Protein AF-A0A7H9SU81-F1 (afdb_monomer)

Sequence (92 aa):
DQSGSDLPESQRRRQLDRLDREEAFYQFVNNLSDEDYRLMRDNNLLGTPGEVTQDELFSRLQQIKDGPEQQNNVTGTESAEDPVEQPESSED

Nearest PDB structures (foldseek):
  5nr6-assembly1_A  TM=2.287E-01  e=1.546E+00  Dictyostelium discoideum
  2rn7-assembly1_A  TM=2.466E-01  e=6.315E+00  Shigella flexneri

Mean predicted aligned error: 14.35 Å

Structure (mmCIF, N/CA/C/O backbone):
data_AF-A0A7H9SU81-F1
#
_entry.id   AF-A0A7H9SU81-F1
#
loop_
_atom_site.group_PDB
_atom_site.id
_atom_site.type_symbol
_atom_site.label_atom_id
_atom_site.label_alt_id
_atom_site.label_comp_id
_atom_site.label_asym_id
_atom_site.label_entity_id
_atom_site.label_seq_id
_atom_site.pdbx_PDB_ins_code
_atom_site.Cartn_x
_atom_site.Cartn_y
_atom_site.Cartn_z
_atom_site.occupancy
_atom_site.B_iso_or_equiv
_atom_site.auth_seq_id
_atom_site.auth_comp_id
_atom_site.auth_asym_id
_atom_site.auth_atom_id
_atom_site.pdbx_PDB_model_num
ATOM 1 N N . ASP A 1 1 ? 8.035 8.061 -40.953 1.00 39.72 1 ASP A N 1
ATOM 2 C CA . ASP A 1 1 ? 7.931 6.756 -40.285 1.00 39.72 1 ASP A CA 1
ATOM 3 C C . ASP A 1 1 ? 8.635 6.849 -38.932 1.00 39.72 1 ASP A C 1
ATOM 5 O O . ASP A 1 1 ? 9.848 6.720 -38.874 1.00 39.72 1 ASP A O 1
ATOM 9 N N . GLN A 1 2 ? 7.928 7.274 -37.879 1.00 47.25 2 GLN A N 1
ATOM 10 C CA . GLN A 1 2 ? 8.481 7.410 -36.518 1.00 47.25 2 GLN A CA 1
ATOM 11 C C . GLN A 1 2 ? 7.359 7.174 -35.497 1.00 47.25 2 GLN A C 1
ATOM 13 O O . GLN A 1 2 ? 6.838 8.102 -34.890 1.00 47.25 2 GLN A O 1
ATOM 18 N N . SER A 1 3 ? 6.911 5.929 -35.370 1.00 46.44 3 SER A N 1
ATOM 19 C CA . SER A 1 3 ? 6.031 5.502 -34.279 1.00 46.44 3 SER A CA 1
ATOM 20 C C . SER A 1 3 ? 6.197 3.995 -34.137 1.00 46.44 3 SER A C 1
ATOM 22 O O . SER A 1 3 ? 5.583 3.224 -34.865 1.00 46.44 3 SER A O 1
ATOM 24 N N . GLY A 1 4 ? 7.137 3.563 -33.299 1.00 50.75 4 GLY A N 1
ATOM 25 C CA . GLY A 1 4 ? 7.442 2.134 -33.182 1.00 50.75 4 GLY A CA 1
ATOM 26 C C . GLY A 1 4 ? 8.383 1.727 -32.051 1.00 50.75 4 GLY A C 1
ATOM 27 O O . GLY A 1 4 ? 8.483 0.537 -31.775 1.00 50.75 4 GLY A O 1
ATOM 28 N N . SER A 1 5 ? 9.035 2.670 -31.360 1.00 51.03 5 SER A N 1
ATOM 29 C CA 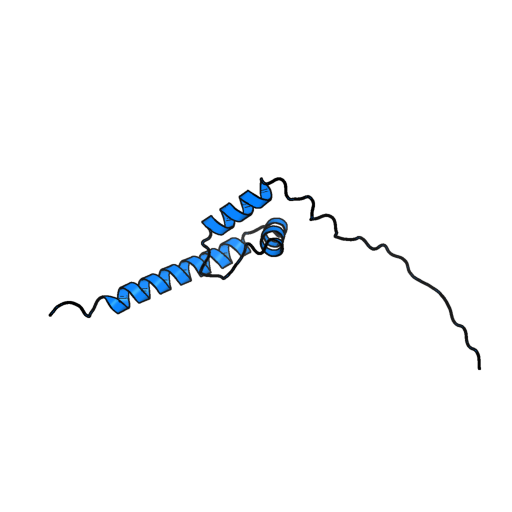. SER A 1 5 ? 10.135 2.339 -30.436 1.00 51.03 5 SER A CA 1
ATOM 30 C C . SER A 1 5 ? 9.860 2.630 -28.954 1.00 51.03 5 SER A C 1
ATOM 32 O O . SER A 1 5 ? 10.656 2.220 -28.116 1.00 51.03 5 SER A O 1
ATOM 34 N N . ASP A 1 6 ? 8.743 3.278 -28.603 1.00 54.22 6 ASP A N 1
ATOM 35 C CA . ASP A 1 6 ? 8.440 3.708 -27.220 1.00 54.22 6 ASP A CA 1
ATOM 36 C C . ASP A 1 6 ? 7.505 2.757 -26.443 1.00 54.22 6 ASP A C 1
ATOM 38 O O . ASP A 1 6 ? 7.257 2.938 -25.244 1.00 54.22 6 ASP A O 1
ATOM 42 N N . LEU A 1 7 ? 6.990 1.708 -27.098 1.00 53.81 7 LEU A N 1
ATOM 43 C CA . LEU A 1 7 ? 6.170 0.681 -26.446 1.00 53.81 7 LEU A CA 1
ATOM 44 C C . LEU A 1 7 ? 6.897 -0.094 -25.322 1.00 53.81 7 LEU A C 1
ATOM 46 O O . LEU A 1 7 ? 6.268 -0.310 -24.284 1.00 53.81 7 LEU A O 1
ATOM 50 N N . PRO A 1 8 ? 8.183 -0.500 -25.437 1.00 62.19 8 PRO A N 1
ATOM 51 C CA . PRO A 1 8 ? 8.822 -1.268 -24.370 1.00 62.19 8 PRO A CA 1
ATOM 52 C C . PRO A 1 8 ? 9.113 -0.421 -23.127 1.00 62.19 8 PRO A C 1
ATOM 54 O O . PRO A 1 8 ? 9.055 -0.946 -22.020 1.00 62.19 8 PRO A O 1
ATOM 57 N N . GLU A 1 9 ? 9.401 0.879 -23.264 1.00 66.88 9 GLU A N 1
ATOM 58 C CA . GLU A 1 9 ? 9.697 1.735 -22.107 1.00 66.88 9 GLU A CA 1
ATOM 59 C C . GLU A 1 9 ? 8.447 2.027 -21.279 1.00 66.88 9 GLU A C 1
ATOM 61 O O . GLU A 1 9 ? 8.488 1.965 -20.054 1.00 66.88 9 GLU A O 1
ATOM 66 N N . SER A 1 10 ? 7.314 2.283 -21.932 1.00 70.12 10 SER A N 1
ATOM 67 C CA . SER A 1 10 ? 6.044 2.512 -21.241 1.00 70.12 10 SER A CA 1
ATOM 68 C C . SER A 1 10 ? 5.503 1.233 -20.589 1.00 70.12 10 SER A C 1
ATOM 70 O O . SER A 1 10 ? 4.952 1.291 -19.490 1.00 70.12 10 SER A O 1
ATOM 72 N N . GLN A 1 11 ? 5.738 0.064 -21.190 1.00 70.50 11 GLN A N 1
ATOM 73 C CA . GLN A 1 11 ? 5.428 -1.228 -20.571 1.00 70.50 11 GLN A CA 1
ATOM 74 C C . GLN A 1 11 ? 6.374 -1.554 -19.399 1.00 70.50 11 GLN A C 1
ATOM 76 O O . GLN A 1 11 ? 5.921 -2.047 -18.366 1.00 70.50 11 GLN A O 1
ATOM 81 N N . ARG A 1 12 ? 7.667 -1.215 -19.520 1.00 77.62 12 ARG A N 1
ATOM 82 C CA . ARG A 1 12 ? 8.666 -1.356 -18.448 1.00 77.62 12 ARG A CA 1
ATOM 83 C C . ARG A 1 12 ? 8.375 -0.419 -17.277 1.00 77.62 12 ARG A C 1
ATOM 85 O O . ARG A 1 12 ? 8.450 -0.861 -16.139 1.00 77.62 12 ARG A O 1
ATOM 92 N N . ARG A 1 13 ? 7.989 0.835 -17.540 1.00 78.62 13 ARG A N 1
ATOM 93 C CA . ARG A 1 13 ? 7.556 1.789 -16.505 1.00 78.62 13 ARG A CA 1
ATOM 94 C C . ARG A 1 13 ? 6.341 1.267 -15.756 1.00 78.62 13 ARG A C 1
ATOM 96 O O . ARG A 1 13 ? 6.410 1.146 -14.549 1.00 78.62 13 ARG A O 1
ATOM 103 N N . ARG A 1 14 ? 5.301 0.802 -16.460 1.00 80.62 14 ARG A N 1
ATOM 104 C CA . ARG A 1 14 ? 4.129 0.183 -15.810 1.00 80.62 14 ARG A CA 1
ATOM 105 C C . ARG A 1 14 ? 4.485 -1.027 -14.944 1.00 80.62 14 ARG A C 1
ATOM 107 O O . ARG A 1 14 ? 3.874 -1.211 -13.899 1.00 80.62 14 ARG A O 1
ATOM 114 N N . GLN A 1 15 ? 5.443 -1.858 -15.368 1.00 83.62 15 GLN A N 1
ATOM 115 C CA . GLN A 1 15 ? 5.933 -2.963 -14.535 1.00 83.62 15 GLN A CA 1
ATOM 116 C C . GLN A 1 15 ? 6.697 -2.467 -13.307 1.00 83.62 15 GLN A C 1
ATOM 118 O O . GLN A 1 15 ? 6.467 -2.994 -12.228 1.00 83.62 15 GLN A O 1
ATOM 123 N N . LEU A 1 16 ? 7.565 -1.464 -13.457 1.00 85.38 16 LEU A N 1
ATOM 124 C CA . LEU A 1 16 ? 8.289 -0.848 -12.343 1.00 85.38 16 LEU A CA 1
ATOM 125 C C . LEU A 1 16 ? 7.328 -0.207 -11.343 1.00 85.38 16 LEU A C 1
ATOM 127 O O . LEU A 1 16 ? 7.428 -0.505 -10.166 1.00 85.38 16 LEU A O 1
ATOM 131 N N . ASP A 1 17 ? 6.354 0.576 -11.808 1.00 86.38 17 ASP A N 1
ATOM 132 C CA . ASP A 1 17 ? 5.292 1.142 -10.973 1.00 86.38 17 ASP A CA 1
ATOM 133 C C . ASP A 1 17 ? 4.504 0.047 -10.237 1.00 86.38 17 ASP A C 1
ATOM 135 O O . ASP A 1 17 ? 4.171 0.200 -9.067 1.00 86.38 17 ASP A O 1
ATOM 139 N N . ARG A 1 18 ? 4.204 -1.079 -10.901 1.00 86.69 18 ARG A N 1
ATOM 140 C CA . ARG A 1 18 ? 3.513 -2.207 -10.258 1.00 86.69 18 ARG A CA 1
ATOM 141 C C . ARG A 1 18 ? 4.386 -2.876 -9.195 1.00 86.69 18 ARG A C 1
ATOM 143 O O . ARG A 1 18 ? 3.874 -3.190 -8.127 1.00 86.69 18 ARG A O 1
ATOM 150 N N . LEU A 1 19 ? 5.667 -3.104 -9.486 1.00 88.88 19 LEU A N 1
ATOM 151 C CA . LEU A 1 19 ? 6.622 -3.709 -8.553 1.00 88.88 19 LEU A CA 1
ATOM 152 C C . LEU A 1 19 ? 6.894 -2.799 -7.353 1.00 88.88 19 LEU A C 1
ATOM 154 O O . LEU A 1 19 ? 6.928 -3.290 -6.236 1.00 88.88 19 LEU A O 1
ATOM 158 N N . ASP A 1 20 ? 7.028 -1.493 -7.576 1.00 87.62 20 ASP A N 1
ATOM 159 C CA . ASP A 1 20 ? 7.203 -0.482 -6.529 1.00 87.62 20 ASP A CA 1
ATOM 160 C C . ASP A 1 20 ? 5.999 -0.469 -5.576 1.00 87.62 20 ASP A C 1
ATOM 162 O O . ASP A 1 20 ? 6.152 -0.588 -4.361 1.00 87.62 20 ASP A O 1
ATOM 166 N N . ARG A 1 21 ? 4.779 -0.481 -6.133 1.00 88.69 21 ARG A N 1
ATOM 167 C CA . ARG A 1 21 ? 3.547 -0.629 -5.342 1.00 88.69 21 ARG A CA 1
ATOM 168 C C . ARG A 1 21 ? 3.497 -1.941 -4.572 1.00 88.69 21 ARG A C 1
ATOM 170 O O . ARG A 1 21 ? 3.032 -1.960 -3.440 1.00 88.69 21 ARG A O 1
ATOM 177 N N . GLU A 1 22 ? 3.925 -3.037 -5.188 1.00 90.19 22 GLU A N 1
ATOM 178 C CA . GLU A 1 22 ? 3.932 -4.368 -4.578 1.00 90.19 22 GLU A CA 1
ATOM 179 C C . GLU A 1 22 ? 4.979 -4.469 -3.452 1.00 90.19 22 GLU A C 1
ATOM 181 O O . GLU A 1 22 ? 4.684 -5.014 -2.391 1.00 90.19 22 GLU A O 1
ATOM 186 N N . GLU A 1 23 ? 6.160 -3.870 -3.608 1.00 90.31 23 GLU A N 1
ATOM 187 C C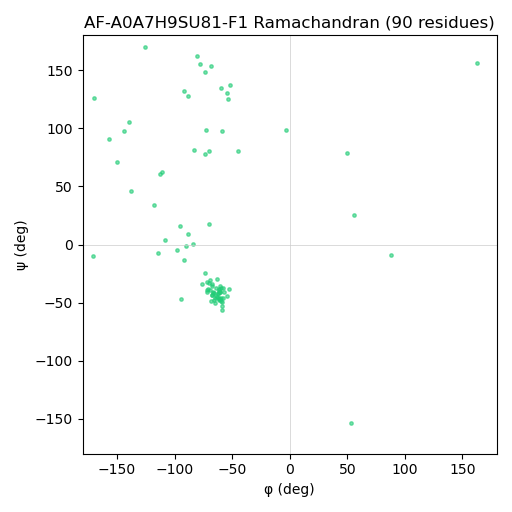A . GLU A 1 23 ? 7.175 -3.782 -2.550 1.00 90.31 23 GLU A CA 1
ATOM 188 C C . GLU A 1 23 ? 6.691 -2.916 -1.380 1.00 90.31 23 GLU A C 1
ATOM 190 O O . GLU A 1 23 ? 6.733 -3.354 -0.226 1.00 90.31 23 GLU A O 1
ATOM 195 N N . ALA A 1 24 ? 6.147 -1.730 -1.676 1.00 88.38 24 ALA A N 1
ATOM 196 C CA . ALA A 1 24 ? 5.555 -0.850 -0.673 1.00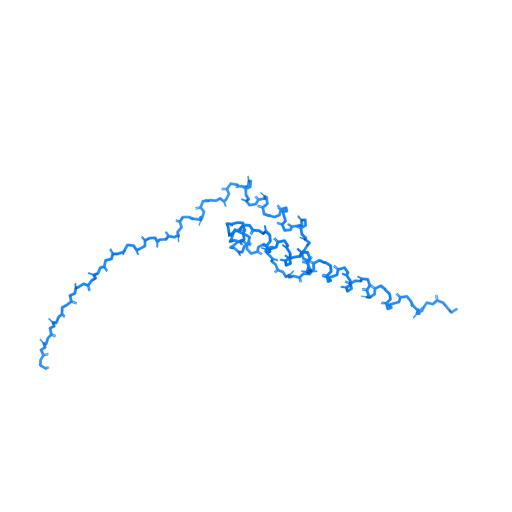 88.38 24 ALA A CA 1
ATOM 197 C C . ALA A 1 24 ? 4.381 -1.525 0.051 1.00 88.38 24 ALA A C 1
ATOM 199 O O . ALA A 1 24 ? 4.221 -1.352 1.256 1.00 88.38 24 ALA A O 1
ATOM 200 N N . PHE A 1 25 ? 3.591 -2.345 -0.651 1.00 88.75 25 PHE A N 1
ATOM 201 C CA . PHE A 1 25 ? 2.516 -3.140 -0.061 1.00 88.75 25 PHE A CA 1
ATOM 202 C C . PHE A 1 25 ? 3.046 -4.089 1.015 1.00 88.75 25 PHE A C 1
ATOM 204 O O . PHE A 1 25 ? 2.603 -4.035 2.164 1.00 88.75 25 PHE A O 1
ATOM 211 N N . TYR A 1 26 ? 4.008 -4.949 0.668 1.00 89.25 26 TYR A N 1
ATOM 212 C CA . TYR A 1 26 ? 4.549 -5.909 1.630 1.00 89.25 26 TYR A CA 1
ATOM 213 C C . TYR A 1 26 ? 5.265 -5.207 2.782 1.00 89.25 26 TYR A C 1
ATOM 215 O O . TYR A 1 26 ? 5.139 -5.641 3.927 1.00 89.25 26 TYR A O 1
ATOM 223 N N . GLN A 1 27 ? 5.971 -4.110 2.505 1.00 89.69 27 GLN A N 1
ATOM 224 C CA . GLN A 1 27 ? 6.632 -3.318 3.534 1.00 89.69 27 GLN A CA 1
ATOM 225 C C . GLN A 1 27 ? 5.620 -2.666 4.480 1.00 89.69 27 GLN A C 1
ATOM 227 O O . GLN A 1 27 ? 5.787 -2.765 5.693 1.00 89.69 27 GLN A O 1
ATOM 232 N N . PHE A 1 28 ? 4.554 -2.058 3.961 1.00 88.50 28 PHE A N 1
ATOM 233 C CA . PHE A 1 28 ? 3.497 -1.459 4.769 1.00 88.50 28 PHE A CA 1
ATOM 234 C C . PHE A 1 28 ? 2.852 -2.498 5.676 1.00 88.50 28 PHE A C 1
ATOM 236 O O . PHE A 1 28 ? 2.842 -2.321 6.887 1.00 88.50 28 PHE A O 1
ATOM 243 N N . VAL A 1 29 ? 2.407 -3.621 5.104 1.00 88.62 29 VAL A N 1
ATOM 244 C CA . VAL A 1 29 ? 1.779 -4.719 5.850 1.00 88.62 29 VAL A CA 1
ATOM 245 C C . VAL A 1 29 ? 2.714 -5.296 6.910 1.00 88.62 29 VAL A C 1
ATOM 247 O O . VAL A 1 29 ? 2.263 -5.623 8.002 1.00 88.62 29 VAL A O 1
ATOM 250 N N . ASN A 1 30 ? 4.014 -5.394 6.625 1.00 90.44 30 ASN A N 1
ATOM 251 C CA . ASN A 1 30 ? 5.006 -5.843 7.600 1.00 90.44 30 ASN A CA 1
ATOM 252 C C . ASN A 1 30 ? 5.235 -4.834 8.739 1.00 90.44 30 ASN A C 1
ATOM 254 O O . ASN A 1 30 ? 5.547 -5.246 9.852 1.00 90.44 30 ASN A O 1
ATOM 258 N N . ASN A 1 31 ? 5.069 -3.536 8.469 1.00 91.06 31 ASN A N 1
ATOM 259 C CA . ASN A 1 31 ? 5.161 -2.463 9.462 1.00 91.06 31 ASN A CA 1
ATOM 260 C C . ASN A 1 31 ? 3.811 -2.139 10.142 1.00 91.06 31 ASN A C 1
ATOM 262 O O . ASN A 1 31 ? 3.773 -1.260 11.003 1.00 91.06 31 ASN A O 1
ATOM 266 N N . LEU A 1 32 ? 2.711 -2.813 9.777 1.00 89.75 32 LEU A N 1
ATOM 267 C CA . LEU A 1 32 ? 1.419 -2.681 10.456 1.00 89.75 32 LEU A CA 1
ATOM 268 C C . LEU A 1 32 ? 1.437 -3.389 11.815 1.00 89.75 32 LEU A C 1
ATOM 270 O O . LEU A 1 32 ? 2.060 -4.436 11.984 1.00 89.75 32 LEU A O 1
ATOM 274 N N . SER A 1 33 ? 0.675 -2.854 12.769 1.00 90.12 33 SER A N 1
ATOM 275 C CA . SER A 1 33 ? 0.376 -3.556 14.020 1.00 90.12 33 SER A CA 1
ATOM 276 C C . SER A 1 33 ? -0.529 -4.763 13.749 1.00 90.12 33 SER A C 1
ATOM 278 O O . SER A 1 33 ? -1.335 -4.732 12.820 1.00 90.12 33 SER A O 1
ATOM 280 N N . ASP A 1 34 ? -0.483 -5.798 14.594 1.00 90.00 34 ASP A N 1
ATOM 281 C CA . ASP A 1 34 ? -1.394 -6.953 14.495 1.00 90.00 34 ASP A CA 1
ATOM 282 C C . ASP A 1 34 ? -2.875 -6.548 14.462 1.00 90.00 34 ASP A C 1
ATOM 284 O O . ASP A 1 34 ? -3.670 -7.142 13.734 1.00 90.00 34 ASP A O 1
ATOM 288 N N . GLU A 1 35 ? -3.246 -5.535 15.248 1.00 88.88 35 GLU A N 1
ATOM 289 C CA . GLU A 1 35 ? -4.604 -4.989 15.292 1.00 88.88 35 GLU A CA 1
ATOM 290 C C . GLU A 1 35 ? -4.991 -4.337 13.961 1.00 88.88 35 GLU A C 1
ATOM 292 O O . GLU A 1 35 ? -6.017 -4.6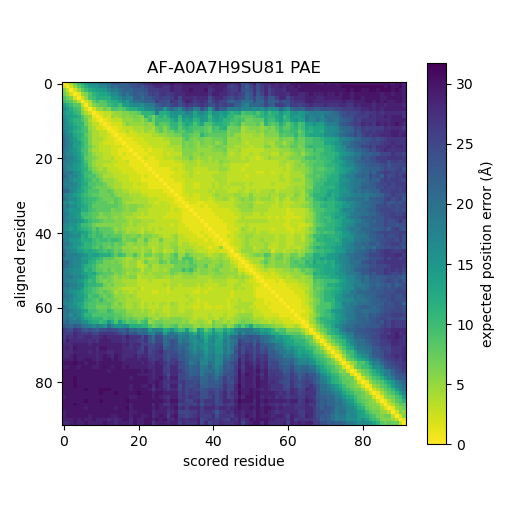93 13.385 1.00 88.88 35 GLU A O 1
ATOM 297 N N . ASP A 1 36 ? -4.140 -3.455 13.429 1.00 88.00 36 ASP A N 1
ATOM 298 C CA . ASP A 1 36 ? -4.368 -2.795 12.141 1.00 88.00 36 ASP A CA 1
ATOM 299 C C . ASP A 1 36 ? -4.411 -3.818 10.997 1.00 88.00 36 ASP A C 1
ATOM 301 O O . ASP A 1 36 ? -5.277 -3.753 10.125 1.00 88.00 36 ASP A O 1
ATOM 305 N N . TYR A 1 37 ? -3.514 -4.809 11.014 1.00 89.00 37 TYR A N 1
ATOM 306 C CA . TYR A 1 37 ? -3.482 -5.879 10.023 1.00 89.00 37 TYR A CA 1
ATOM 307 C C . TYR A 1 37 ? -4.769 -6.708 10.037 1.00 89.00 37 TYR A C 1
ATOM 309 O O . TYR A 1 37 ? -5.343 -6.952 8.972 1.00 89.00 37 TYR A O 1
ATOM 317 N N . ARG A 1 38 ? -5.253 -7.115 11.221 1.00 89.56 38 ARG A N 1
ATOM 318 C CA . ARG A 1 38 ? -6.546 -7.806 11.349 1.00 89.56 38 ARG A CA 1
ATOM 319 C C . ARG A 1 38 ? -7.684 -6.921 10.874 1.00 89.56 38 ARG A C 1
ATOM 321 O O . ARG A 1 38 ? -8.458 -7.363 10.041 1.00 89.56 38 ARG A O 1
ATOM 328 N N . LEU A 1 39 ? -7.722 -5.654 11.282 1.00 88.62 39 LEU A N 1
ATOM 329 C CA . LEU A 1 39 ? -8.772 -4.721 10.879 1.00 88.62 39 LEU A CA 1
ATOM 330 C C . LEU A 1 39 ? -8.843 -4.571 9.354 1.00 88.62 39 LEU A C 1
ATOM 332 O O . LEU A 1 39 ? -9.920 -4.666 8.765 1.00 88.62 39 LEU A O 1
ATOM 336 N N . MET A 1 40 ? -7.697 -4.398 8.693 1.00 88.88 40 MET A N 1
ATOM 337 C CA . MET A 1 40 ? -7.636 -4.336 7.234 1.00 88.88 40 MET A CA 1
ATOM 338 C C . MET A 1 40 ? -7.968 -5.671 6.569 1.00 88.88 40 MET A C 1
ATOM 340 O O . MET A 1 40 ? -8.579 -5.673 5.502 1.00 88.88 40 MET A O 1
ATOM 344 N N . ARG A 1 41 ? -7.576 -6.801 7.162 1.00 87.00 41 ARG A N 1
ATOM 345 C CA . ARG A 1 41 ? -7.874 -8.142 6.648 1.00 87.00 41 ARG A CA 1
ATOM 346 C C . ARG A 1 41 ? -9.360 -8.468 6.744 1.00 87.00 41 ARG A C 1
ATOM 348 O O . ARG A 1 41 ? -9.935 -8.910 5.755 1.00 87.00 41 ARG A O 1
ATOM 355 N N . ASP A 1 42 ? -9.963 -8.232 7.898 1.00 87.38 42 ASP A N 1
ATOM 356 C CA . ASP A 1 42 ? -11.358 -8.555 8.195 1.00 87.38 42 ASP A CA 1
ATOM 357 C C . ASP A 1 42 ? -12.306 -7.684 7.363 1.00 87.38 42 ASP A C 1
ATOM 359 O O . ASP A 1 42 ? -13.330 -8.154 6.877 1.00 87.38 42 ASP A O 1
ATOM 363 N N . ASN A 1 43 ? -11.903 -6.439 7.093 1.00 86.69 43 ASN A N 1
ATOM 364 C CA . ASN A 1 43 ? -12.598 -5.539 6.172 1.00 86.69 43 ASN A CA 1
ATOM 365 C C . ASN A 1 43 ? -12.129 -5.672 4.713 1.00 86.69 43 ASN A C 1
ATOM 367 O O . ASN A 1 43 ? -12.490 -4.860 3.860 1.00 86.69 43 ASN A O 1
ATOM 371 N N . ASN A 1 44 ? -11.311 -6.685 4.414 1.00 86.62 44 ASN A N 1
ATOM 372 C CA . ASN A 1 44 ? -10.848 -7.023 3.071 1.00 86.62 44 ASN A CA 1
ATOM 373 C C . ASN A 1 44 ? -10.139 -5.865 2.321 1.00 86.62 44 ASN A C 1
ATOM 375 O O . ASN A 1 44 ? -10.090 -5.842 1.089 1.00 86.62 44 ASN A O 1
ATOM 379 N N . LEU A 1 45 ? -9.563 -4.910 3.059 1.00 86.25 45 LEU A N 1
ATOM 380 C CA . LEU A 1 45 ? -8.940 -3.682 2.554 1.00 86.25 45 LEU A CA 1
ATOM 381 C C . LEU A 1 45 ? -7.588 -3.908 1.876 1.00 86.25 45 LEU A C 1
ATOM 383 O O . LEU A 1 45 ? -7.192 -3.086 1.048 1.00 86.25 45 LEU A O 1
ATOM 387 N N . LEU A 1 46 ? -6.898 -4.994 2.236 1.00 85.31 46 LEU A N 1
ATOM 388 C CA . LEU A 1 46 ? -5.571 -5.343 1.722 1.00 85.31 46 LEU A CA 1
ATOM 389 C C . LEU A 1 46 ? -5.587 -5.619 0.207 1.00 85.31 46 LEU A C 1
ATOM 391 O O . LEU A 1 46 ? -4.618 -5.312 -0.471 1.00 85.31 46 LEU A O 1
ATOM 395 N N . GLY A 1 47 ? -6.700 -6.101 -0.359 1.00 82.88 47 GLY A N 1
ATOM 396 C CA . GLY A 1 47 ? -6.849 -6.254 -1.813 1.00 82.88 47 GLY A CA 1
ATOM 397 C C . GLY A 1 47 ? -5.730 -7.063 -2.492 1.00 82.88 47 GLY A C 1
ATOM 398 O O . GLY A 1 47 ? -5.113 -7.936 -1.880 1.00 82.88 47 GLY A O 1
ATOM 399 N N . THR A 1 48 ? -5.493 -6.787 -3.779 1.00 82.31 48 THR A N 1
ATOM 400 C CA . THR A 1 48 ? -4.419 -7.416 -4.562 1.00 82.31 48 THR A CA 1
ATOM 401 C C . THR A 1 48 ? -3.113 -6.618 -4.430 1.00 82.31 48 THR A C 1
ATOM 403 O O . THR A 1 48 ? -3.110 -5.414 -4.726 1.00 82.31 48 THR A O 1
ATOM 406 N N . PRO A 1 49 ? -1.982 -7.255 -4.071 1.00 80.56 49 PRO A N 1
ATOM 407 C CA . PRO A 1 49 ? -0.683 -6.593 -4.089 1.00 80.56 49 PRO A CA 1
ATOM 408 C C . PRO A 1 49 ? -0.338 -6.086 -5.502 1.00 80.56 49 PRO A C 1
ATOM 410 O O . PRO A 1 49 ? -0.567 -6.756 -6.514 1.00 80.56 49 PRO A O 1
ATOM 413 N N . GLY A 1 50 ? 0.152 -4.845 -5.573 1.00 77.81 50 GLY A N 1
ATOM 414 C CA . GLY A 1 50 ? 0.481 -4.152 -6.825 1.00 77.81 50 GLY A CA 1
ATOM 415 C C . GLY A 1 50 ? -0.673 -3.380 -7.484 1.00 77.81 50 GLY A C 1
ATOM 416 O O . GLY A 1 50 ? -0.416 -2.623 -8.422 1.00 77.81 50 GLY A O 1
ATOM 417 N N . GLU A 1 51 ? -1.919 -3.516 -7.011 1.00 81.50 51 GLU A N 1
ATOM 418 C CA . GLU A 1 51 ? -3.040 -2.664 -7.452 1.00 81.50 51 GLU A CA 1
ATOM 419 C C . GLU A 1 51 ? -3.247 -1.4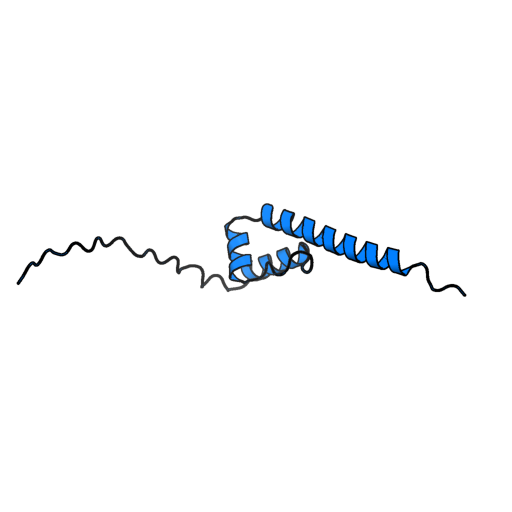69 -6.517 1.00 81.50 51 GLU A C 1
ATOM 421 O O . GLU A 1 51 ? -3.345 -0.329 -6.978 1.00 81.50 51 GLU A O 1
ATOM 426 N N . VAL A 1 52 ? -3.255 -1.727 -5.208 1.00 80.00 52 VAL A N 1
ATOM 427 C CA . VAL A 1 52 ? -3.482 -0.717 -4.167 1.00 80.00 52 V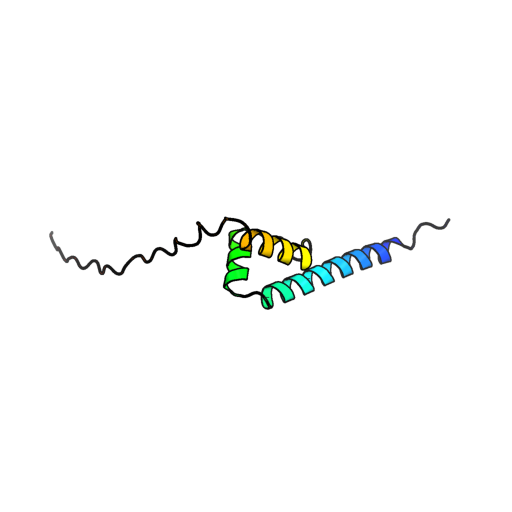AL A CA 1
ATOM 428 C C . VAL A 1 52 ? -2.143 -0.138 -3.712 1.00 80.00 52 VAL A C 1
ATOM 430 O O . VAL A 1 52 ? -1.199 -0.883 -3.446 1.00 80.00 52 VAL A O 1
ATOM 433 N N . THR A 1 53 ? -2.042 1.190 -3.637 1.00 83.94 53 THR A N 1
ATOM 434 C CA . THR A 1 53 ? -0.839 1.867 -3.125 1.00 83.94 53 THR A CA 1
ATOM 435 C C . THR A 1 53 ? -0.815 1.887 -1.595 1.00 83.94 53 THR A C 1
ATOM 437 O O . THR A 1 53 ? -1.849 1.748 -0.939 1.00 83.94 53 THR A O 1
ATOM 440 N N . GLN A 1 54 ? 0.364 2.124 -1.012 1.00 85.94 54 GLN A N 1
ATOM 441 C CA . GLN A 1 54 ? 0.510 2.313 0.434 1.00 85.94 54 GLN A CA 1
ATOM 442 C C . GLN A 1 54 ? -0.418 3.416 0.975 1.00 85.94 54 GLN A C 1
ATOM 444 O O . GLN A 1 54 ? -1.073 3.222 1.995 1.00 85.94 54 GLN A O 1
ATOM 449 N N . ASP A 1 55 ? -0.509 4.559 0.290 1.00 87.50 55 ASP A N 1
ATOM 450 C CA . ASP A 1 55 ? -1.386 5.662 0.698 1.00 87.50 55 ASP A CA 1
ATOM 451 C C . ASP A 1 55 ? -2.866 5.269 0.710 1.00 87.50 55 ASP A C 1
ATOM 453 O O . ASP A 1 55 ? -3.600 5.643 1.626 1.00 87.50 55 ASP A O 1
ATOM 457 N N . GLU A 1 56 ? -3.318 4.481 -0.272 1.00 88.06 56 GLU A N 1
ATOM 458 C CA . GLU A 1 56 ? -4.693 3.979 -0.288 1.00 88.06 56 GLU A CA 1
ATOM 459 C C . GLU A 1 56 ? -4.959 3.015 0.870 1.00 88.06 56 GLU A C 1
ATOM 461 O O . GLU A 1 56 ? -6.009 3.105 1.508 1.00 88.06 56 GLU A O 1
ATOM 466 N N . LEU A 1 57 ? -4.015 2.120 1.174 1.00 87.81 57 LEU A N 1
ATOM 467 C CA . LEU A 1 57 ? -4.109 1.235 2.335 1.00 87.81 57 LEU A CA 1
ATOM 468 C C . LEU A 1 57 ? -4.207 2.036 3.634 1.00 87.81 57 LEU A C 1
ATOM 470 O O . LEU A 1 57 ? -5.086 1.773 4.453 1.00 87.81 57 LEU A O 1
ATOM 474 N N . PHE A 1 58 ? -3.356 3.048 3.796 1.00 87.25 58 PHE A N 1
ATOM 475 C CA . PHE A 1 58 ? -3.372 3.906 4.972 1.00 87.25 58 PHE A CA 1
ATOM 476 C C . PHE A 1 58 ? -4.679 4.696 5.085 1.00 87.25 58 PHE A C 1
ATOM 478 O O . PHE A 1 58 ? -5.276 4.742 6.158 1.00 87.25 58 PHE A O 1
ATOM 485 N N . SER A 1 59 ? -5.172 5.266 3.983 1.00 88.94 59 SER A N 1
ATOM 486 C CA . SER A 1 59 ? -6.440 6.000 3.971 1.00 88.94 59 SER A CA 1
ATOM 487 C C . SER A 1 59 ? -7.620 5.099 4.337 1.00 88.94 59 SER A C 1
ATOM 489 O O . SER A 1 59 ? -8.453 5.500 5.148 1.00 88.94 59 SER A O 1
ATOM 491 N N . ARG A 1 60 ? -7.663 3.868 3.808 1.00 87.19 60 ARG A N 1
ATOM 492 C CA . ARG A 1 60 ? -8.674 2.866 4.172 1.00 87.19 60 ARG A CA 1
ATOM 493 C C . ARG A 1 60 ? -8.567 2.470 5.643 1.00 87.19 60 ARG A C 1
ATOM 495 O O . ARG A 1 60 ? -9.583 2.432 6.326 1.00 87.19 60 ARG A O 1
ATOM 502 N N . LEU A 1 61 ? -7.353 2.228 6.144 1.00 88.19 61 LEU A N 1
ATOM 503 C CA . LEU A 1 61 ? -7.115 1.913 7.554 1.00 88.19 61 LEU A CA 1
ATOM 504 C C . LEU A 1 61 ? -7.619 3.034 8.471 1.00 88.19 61 LEU A C 1
ATOM 506 O O . LEU A 1 61 ? -8.371 2.762 9.401 1.00 88.19 61 LEU A O 1
ATOM 510 N N . GLN A 1 62 ? -7.252 4.290 8.194 1.00 87.94 62 GLN A N 1
ATOM 511 C CA . GLN A 1 62 ? -7.739 5.445 8.958 1.00 87.94 62 GLN A CA 1
ATOM 512 C C . GLN A 1 62 ? -9.261 5.567 8.873 1.00 87.94 62 GLN A 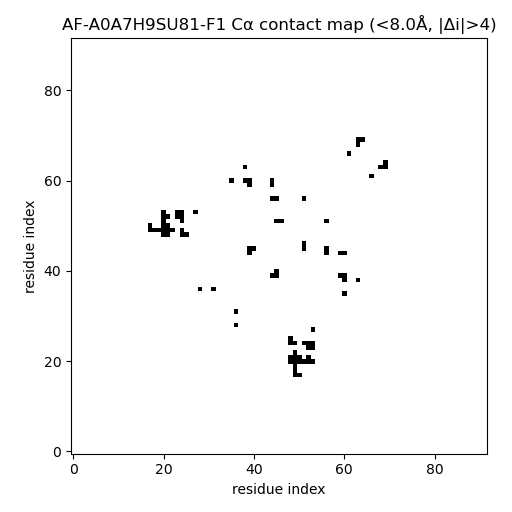C 1
ATOM 514 O O . GLN A 1 62 ? -9.897 5.820 9.882 1.00 87.94 62 GLN A O 1
ATOM 519 N N . GLN A 1 63 ? -9.869 5.334 7.707 1.00 86.62 63 GLN A N 1
ATOM 520 C CA . GLN A 1 63 ? -11.321 5.422 7.554 1.00 86.62 63 GLN A CA 1
ATOM 521 C C . GLN A 1 63 ? -12.072 4.412 8.434 1.00 86.62 63 GLN A C 1
ATOM 523 O O . GLN A 1 63 ? -13.118 4.753 8.980 1.00 86.62 63 GLN A O 1
ATOM 528 N N . ILE A 1 64 ? -11.554 3.190 8.589 1.00 83.56 64 ILE A N 1
ATOM 529 C CA . ILE A 1 64 ? -12.160 2.198 9.494 1.00 83.56 64 ILE A CA 1
ATOM 530 C C . ILE A 1 64 ? -11.840 2.516 10.954 1.00 83.56 64 ILE A C 1
ATOM 532 O O . ILE A 1 64 ? -12.679 2.306 11.823 1.00 83.56 64 ILE A O 1
ATOM 536 N N . LYS A 1 65 ? -10.654 3.065 11.226 1.00 82.69 65 LYS A N 1
ATOM 537 C CA . LYS A 1 65 ? -10.234 3.431 12.579 1.00 82.69 65 LYS A CA 1
ATOM 538 C C . LYS A 1 65 ? -10.968 4.660 13.139 1.00 82.69 65 LYS A C 1
ATOM 540 O O . LYS A 1 65 ? -11.297 4.674 14.319 1.00 82.69 65 LYS A O 1
ATOM 545 N N . ASP A 1 66 ? -11.227 5.671 12.312 1.00 74.56 66 ASP A N 1
ATOM 546 C CA . ASP A 1 66 ? -11.949 6.906 12.664 1.00 74.56 66 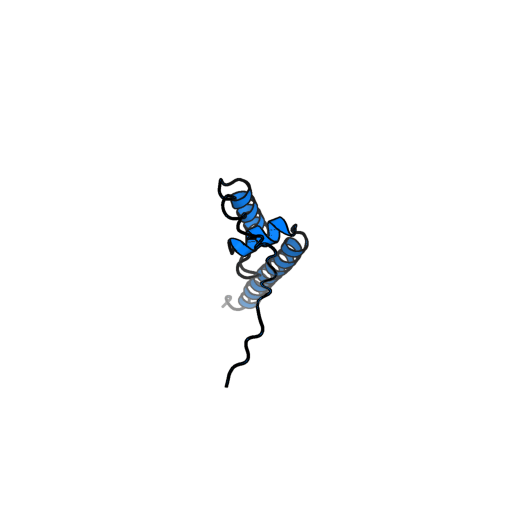ASP A CA 1
ATOM 547 C C . ASP A 1 66 ? -13.466 6.818 12.392 1.00 74.56 66 ASP A C 1
ATOM 549 O O . ASP A 1 66 ? -14.238 7.667 12.845 1.00 74.56 66 ASP A O 1
ATOM 553 N N . GLY A 1 67 ? -13.921 5.810 11.644 1.00 60.12 67 GLY A N 1
ATOM 554 C CA . GLY A 1 67 ? -15.338 5.540 11.404 1.00 60.12 67 GLY A CA 1
ATOM 555 C C . GLY A 1 67 ? -16.017 4.845 12.597 1.00 60.12 67 GLY A C 1
ATOM 556 O O . GLY A 1 67 ? -15.358 4.146 13.362 1.00 60.12 67 GLY A O 1
ATOM 557 N N . PRO A 1 68 ? -17.348 4.966 12.769 1.00 51.75 68 PRO A N 1
ATOM 558 C CA . PRO A 1 68 ? -18.078 4.391 13.909 1.00 51.75 68 PRO A CA 1
ATOM 559 C C . PRO A 1 68 ? -18.192 2.845 13.925 1.00 51.75 68 PRO A C 1
ATOM 561 O O . PRO A 1 68 ? -19.026 2.303 14.646 1.00 51.75 68 PRO A O 1
ATOM 564 N N . GLU A 1 69 ? -17.369 2.109 13.175 1.00 51.66 69 GLU A N 1
ATOM 565 C CA . GLU A 1 69 ? -17.485 0.656 12.973 1.00 51.66 69 GLU A CA 1
ATOM 566 C C . GLU A 1 69 ? -16.347 -0.138 13.635 1.00 51.66 69 GLU A C 1
ATOM 568 O O . GLU A 1 69 ? -15.610 -0.884 12.999 1.00 51.66 69 GLU A O 1
ATOM 573 N N . GLN A 1 70 ? -16.257 -0.050 14.962 1.00 50.75 70 GLN A N 1
ATOM 574 C CA . GLN A 1 70 ? -15.625 -1.100 15.774 1.00 50.75 70 GLN A CA 1
ATOM 575 C C . GLN A 1 70 ? -16.614 -1.749 16.756 1.00 50.75 70 GLN A C 1
ATOM 577 O O . GLN A 1 70 ? -16.245 -2.187 17.841 1.00 50.75 70 GLN A O 1
ATOM 582 N N . GLN A 1 71 ? -17.891 -1.870 16.373 1.00 47.47 71 GLN A N 1
ATOM 583 C CA . GLN A 1 71 ? -18.856 -2.681 17.130 1.00 47.47 71 GLN A CA 1
ATOM 584 C C . GLN A 1 71 ? -18.828 -4.179 16.770 1.00 47.47 71 GLN A C 1
ATOM 586 O O . GLN A 1 71 ? -19.565 -4.947 17.379 1.00 47.47 71 GLN A O 1
ATOM 591 N N . ASN A 1 72 ? -17.966 -4.630 15.849 1.00 47.06 72 ASN A N 1
ATOM 592 C CA . ASN A 1 72 ? -17.924 -6.039 15.425 1.00 47.06 72 ASN A CA 1
ATOM 593 C C . ASN A 1 72 ? -16.701 -6.847 15.908 1.00 47.06 72 ASN A C 1
ATOM 595 O O . ASN A 1 72 ? -16.608 -8.026 15.583 1.00 47.06 72 ASN A O 1
ATOM 599 N N . ASN A 1 73 ? -15.796 -6.288 16.727 1.00 46.38 73 ASN A N 1
ATOM 600 C CA . ASN A 1 73 ? -14.624 -7.036 17.229 1.00 46.38 73 ASN A CA 1
ATOM 601 C C . ASN A 1 73 ? -14.800 -7.677 18.627 1.00 46.38 73 ASN A C 1
ATOM 603 O O . ASN A 1 73 ? -13.832 -8.109 19.245 1.00 46.38 73 ASN A O 1
ATOM 607 N N . VAL A 1 74 ? -16.032 -7.795 19.132 1.00 45.19 74 VAL A N 1
ATOM 608 C CA . VAL A 1 74 ? -16.357 -8.610 20.324 1.00 45.19 74 VAL A CA 1
ATOM 609 C C . VAL A 1 74 ? -17.223 -9.802 19.929 1.00 45.19 74 VAL A C 1
ATOM 611 O O . VAL A 1 74 ? -18.351 -9.984 20.370 1.00 45.19 74 VAL A O 1
ATOM 614 N N . THR A 1 75 ? -16.689 -10.657 19.065 1.00 45.66 75 THR A N 1
ATOM 615 C CA . THR A 1 75 ? -17.055 -12.083 19.070 1.00 45.66 75 THR A CA 1
ATOM 616 C C . THR A 1 75 ? -15.797 -12.925 18.868 1.00 45.66 75 THR A C 1
ATOM 618 O O . THR A 1 75 ? -15.764 -13.896 18.123 1.00 45.66 75 THR A O 1
ATOM 621 N N . GLY A 1 76 ? -14.738 -12.579 19.601 1.00 41.12 76 GLY A N 1
ATOM 622 C CA . GLY A 1 76 ? -13.978 -13.622 20.272 1.00 41.12 76 GLY A CA 1
ATOM 623 C C . GLY A 1 76 ? -14.867 -14.151 21.389 1.00 41.12 76 GLY A C 1
ATOM 624 O O . GLY A 1 76 ? -14.766 -13.690 22.519 1.00 41.12 76 GLY A O 1
ATOM 625 N N . THR A 1 77 ? -15.810 -15.037 21.062 1.00 40.62 77 THR A N 1
ATOM 626 C CA . THR A 1 77 ? -16.463 -15.870 22.070 1.00 40.62 77 THR A CA 1
ATOM 627 C C . THR A 1 77 ? -15.370 -16.672 22.746 1.00 40.62 77 THR A C 1
ATOM 629 O O . THR A 1 77 ? -14.914 -17.700 22.248 1.00 40.62 77 THR A O 1
ATOM 632 N N . GLU A 1 78 ? -14.959 -16.162 23.894 1.00 44.22 78 GLU A N 1
ATOM 633 C CA . GLU A 1 78 ? -14.727 -16.941 25.093 1.00 44.22 78 GLU A CA 1
ATOM 634 C C . GLU A 1 78 ? -15.914 -17.914 25.263 1.00 44.22 78 GLU A C 1
ATOM 636 O O . GLU A 1 78 ? -16.882 -17.644 25.964 1.00 44.22 78 GLU A O 1
ATOM 641 N N . SER A 1 79 ? -15.903 -19.038 24.545 1.00 41.97 79 SER A N 1
ATOM 642 C CA . SER A 1 79 ? -16.497 -20.267 25.067 1.00 41.97 79 SER A CA 1
ATOM 643 C C . SER A 1 79 ? -15.396 -20.861 25.937 1.00 41.97 79 SER A C 1
ATOM 645 O O . SER A 1 79 ? -14.489 -21.522 25.444 1.00 41.97 79 SER A O 1
ATOM 647 N N . ALA A 1 80 ? -15.268 -20.367 27.167 1.00 43.50 80 ALA A N 1
ATOM 648 C CA . ALA A 1 80 ? -15.960 -20.988 28.287 1.00 43.50 80 ALA A CA 1
ATOM 649 C C . ALA A 1 80 ? -15.690 -22.497 28.248 1.00 43.50 80 ALA A C 1
ATOM 651 O O . ALA A 1 80 ? -16.457 -23.277 27.692 1.00 43.50 80 ALA A O 1
ATOM 652 N N . GLU A 1 81 ? -14.503 -22.859 28.728 1.00 52.22 81 GLU A N 1
ATOM 653 C CA . GLU A 1 81 ? -14.349 -23.911 29.726 1.00 52.22 81 GLU A CA 1
ATOM 654 C C . GLU A 1 81 ? -15.691 -24.491 30.218 1.00 52.22 81 GLU A C 1
ATOM 656 O O . GLU A 1 81 ? -16.338 -23.931 31.094 1.00 52.22 81 GLU A O 1
ATOM 661 N N . ASP A 1 82 ? -16.090 -25.631 29.655 1.00 45.59 82 ASP A N 1
ATOM 662 C CA . ASP A 1 82 ? -16.935 -26.605 30.341 1.00 45.59 82 ASP A CA 1
ATOM 663 C C . ASP A 1 82 ? -16.408 -28.011 29.997 1.00 45.59 82 ASP A C 1
ATOM 665 O O . ASP A 1 82 ? -16.527 -28.466 28.851 1.00 45.59 82 ASP A O 1
ATOM 669 N N . PRO A 1 83 ? -15.719 -28.689 30.933 1.00 54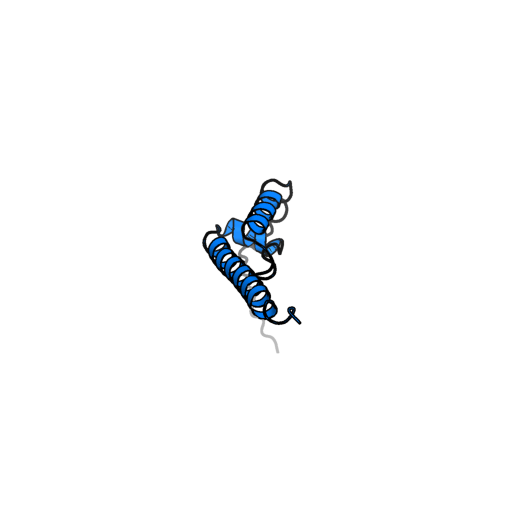.81 83 PRO A N 1
ATOM 670 C CA . PRO A 1 83 ? -15.393 -30.091 30.783 1.00 54.81 83 PRO A CA 1
ATOM 671 C C . PRO A 1 83 ? -16.690 -30.872 30.976 1.00 54.81 83 PRO A C 1
ATOM 673 O O . PRO A 1 83 ? -17.095 -31.141 32.105 1.00 54.81 83 PRO A O 1
ATOM 676 N N . VAL A 1 84 ? -17.337 -31.256 29.877 1.00 50.31 84 VAL A N 1
ATOM 677 C CA . VAL A 1 84 ? -18.469 -32.182 29.943 1.00 50.31 84 VAL A CA 1
ATOM 678 C C . VAL A 1 84 ? -17.923 -33.585 30.228 1.00 50.31 84 VAL A C 1
ATOM 680 O O . VAL A 1 84 ? -17.756 -34.425 29.347 1.00 50.31 84 VAL A O 1
ATOM 683 N N . GLU A 1 85 ? -17.582 -33.820 31.495 1.00 60.97 85 GLU A N 1
ATOM 684 C CA . GLU A 1 85 ? -17.721 -35.128 32.121 1.00 60.97 85 GLU A CA 1
ATOM 685 C C . GLU A 1 85 ? -19.171 -35.579 31.926 1.00 60.97 85 GLU A C 1
ATOM 687 O O . GLU A 1 85 ? -20.085 -34.834 32.292 1.00 60.97 85 GLU A O 1
ATOM 692 N N . GLN A 1 86 ? -19.366 -36.774 31.353 1.00 49.41 86 GLN A N 1
ATOM 693 C CA . GLN A 1 86 ? -20.426 -37.755 31.661 1.00 49.41 86 GLN A CA 1
ATOM 694 C C . GLN A 1 86 ? -20.574 -38.786 30.520 1.00 49.41 86 GLN A C 1
ATOM 696 O O . GLN A 1 86 ? -20.281 -38.483 29.366 1.00 49.41 86 GLN A O 1
ATOM 701 N N . PRO A 1 87 ? -21.105 -39.989 30.791 1.00 51.72 87 PRO A N 1
ATOM 702 C CA . PRO A 1 87 ? -20.508 -41.017 31.633 1.00 51.72 87 PRO A CA 1
ATOM 703 C C . PRO A 1 87 ? -20.405 -42.346 30.855 1.00 51.72 87 PRO A C 1
ATOM 705 O O . PRO A 1 87 ? -20.991 -42.526 29.787 1.00 51.72 87 PRO A O 1
ATOM 708 N N . GLU A 1 88 ? -19.694 -43.319 31.422 1.00 51.91 88 GLU A N 1
ATOM 709 C CA . GLU A 1 88 ? -19.921 -44.715 31.061 1.00 51.91 88 GLU A CA 1
ATOM 710 C C . GLU A 1 88 ? -21.399 -45.079 31.251 1.00 51.91 88 GLU A C 1
ATOM 712 O O . GLU A 1 88 ? -21.983 -44.876 32.317 1.00 51.91 88 GLU A O 1
ATOM 717 N N . SER A 1 89 ? -21.993 -45.688 30.234 1.00 43.97 89 SER A N 1
ATOM 718 C CA . SER A 1 89 ? -23.076 -46.646 30.422 1.00 43.97 89 SER A CA 1
ATOM 719 C C . SER A 1 89 ? -22.917 -47.731 29.370 1.00 43.97 89 SER A C 1
ATOM 721 O O . SER A 1 89 ? -23.258 -47.572 28.201 1.00 43.97 89 SER A O 1
ATOM 723 N N . SER A 1 90 ? -22.303 -48.815 29.835 1.00 57.91 90 SER A N 1
ATOM 724 C CA . SER A 1 90 ? -22.529 -50.163 29.332 1.00 57.91 90 SER A CA 1
ATOM 725 C C . SER A 1 90 ? -24.031 -50.451 29.329 1.00 57.91 90 SER A C 1
ATOM 727 O O . SER A 1 90 ? -24.665 -50.127 30.326 1.00 57.91 90 SER A O 1
ATOM 729 N N . GLU A 1 91 ? -24.577 -51.079 28.286 1.00 57.72 91 GLU A N 1
ATOM 730 C CA . GLU A 1 91 ? -25.534 -52.186 28.456 1.00 57.72 91 GLU A CA 1
ATOM 731 C C . GLU A 1 91 ? -25.813 -52.901 27.112 1.00 57.72 91 GLU A C 1
ATOM 733 O O . GLU A 1 91 ? -26.181 -52.251 26.136 1.00 57.72 91 GLU A O 1
ATOM 738 N N . ASP A 1 92 ? -25.613 -54.226 27.151 1.00 46.44 92 ASP A N 1
ATOM 739 C CA . ASP A 1 92 ? -26.088 -55.358 26.314 1.00 46.44 92 ASP A CA 1
ATOM 740 C C . ASP A 1 92 ? -25.924 -55.357 24.775 1.00 46.44 92 ASP A C 1
ATOM 742 O O . ASP A 1 92 ? -26.786 -54.823 24.036 1.00 46.44 92 ASP A O 1
#

Organism: Etroplus suratensis (NCBI:txid238232)

Solvent-accessible surface area (backbone atoms only — not comparable to full-atom values): 5873 Å² total; per-residue (Å²): 143,90,84,84,80,63,64,65,56,57,53,48,46,53,50,49,55,29,48,52,24,30,51,42,33,56,52,49,63,69,71,42,52,74,65,58,48,48,54,31,53,79,67,56,59,67,70,57,81,34,75,53,42,53,67,56,47,50,52,52,48,47,50,50,71,77,38,96,70,75,83,75,78,85,70,77,72,78,73,69,91,70,86,81,82,79,76,93,75,89,82,136

InterPro domains:
  IPR058896 E3 ubiquitin-protein ligase RNF6/12, N-terminal domain [PF25914] (11-68)

Secondary structure (DSSP, 8-state):
---SSSHHHHHHHHHHHHHHHHHHHHHHHHHS-HHHHHHHHHTTTT-STTTS-HHHHHHHHHHHHHSS--SSS-------------------

Foldseek 3Di:
DPDDDCVVVVVVVLVVLLVVQLVQLVVLLVPDDPVLNCQCVVVVVSDDRSPDHSVSSVVVSVCCVVPPPPPPPPPPPPPDDDPPDDDDDDDD

pLDDT: mean 72.17, std 18.14, range [39.72, 91.06]

Radius of gyration: 24.68 Å; Cα contacts (8 Å, |Δi|>4): 45; chains: 1; bounding box: 36×63×72 Å